Protein AF-A0A916RB06-F1 (afdb_monomer)

Foldseek 3Di:
DDDDPDPQFPDKFFDDPVVVVVVPPDDDDDDDDDPDDDDPVVVVVVVVVVCVVVVLVVWDFDDDVPDGIMTTGHPPDPDPDDD

pLDDT: mean 75.93, std 18.17, range [34.19, 96.75]

Mean predicted aligned error: 9.27 Å

Secondary structure (DSSP, 8-state):
------S--SEEEEPPHHHHHHTTSPPP------SS---HHHHHHHHHHHHHHSGGGG-EEE--TTS--EEEE-GGG-SS---

Radius of gyration: 15.43 Å; Cα contacts (8 Å, |Δi|>4): 73; chains: 1; bounding box: 43×20×37 Å

Solvent-accessible surface area (backbone atoms only — not comparable to full-atom values): 5590 Å² total; per-residue (Å²): 130,58,84,81,87,71,90,68,63,73,44,76,46,77,58,48,81,67,52,60,73,52,70,82,60,76,88,86,82,85,90,84,86,68,98,61,90,78,59,65,68,63,50,53,52,52,52,48,55,48,29,73,76,42,48,74,79,69,32,42,74,33,57,53,92,99,50,76,56,28,36,42,23,63,68,88,63,88,57,100,78,86,125

Sequence (83 aa):
MELITNNNVHCEYQLSKFDSKMGVWPYYGLINWYQHPVDSQRLKIAIQQIVDSVPILGGRLVKQLFSPLKVVCNPQKSGMGFI

Structure (mmCIF, N/CA/C/O backbone):
data_AF-A0A916RB06-F1
#
_entry.id   AF-A0A916RB06-F1
#
loop_
_atom_site.group_PDB
_atom_site.id
_atom_site.type_symbol
_atom_site.label_atom_id
_atom_site.label_alt_id
_atom_site.label_comp_id
_atom_site.label_asym_id
_atom_site.label_entity_id
_atom_site.label_seq_id
_atom_site.pdbx_PDB_ins_code
_atom_site.Cartn_x
_atom_site.Cartn_y
_atom_site.Cartn_z
_atom_site.occupancy
_atom_site.B_iso_or_equiv
_atom_site.auth_seq_id
_atom_site.auth_comp_id
_atom_site.auth_asym_id
_atom_site.auth_atom_id
_atom_site.pdbx_PDB_model_num
ATOM 1 N N . MET A 1 1 ? 6.942 11.979 -8.192 1.00 42.09 1 MET A N 1
ATOM 2 C CA . MET A 1 1 ? 7.604 10.727 -8.616 1.00 42.09 1 MET A CA 1
ATOM 3 C C . MET A 1 1 ? 8.951 10.706 -7.910 1.00 42.09 1 MET A C 1
ATOM 5 O O . MET A 1 1 ? 9.761 11.579 -8.185 1.00 42.09 1 MET A O 1
ATOM 9 N N . GLU A 1 2 ? 9.133 9.850 -6.904 1.00 41.34 2 GLU A N 1
ATOM 10 C CA . GLU A 1 2 ? 10.359 9.836 -6.088 1.00 41.34 2 GLU A CA 1
ATOM 11 C C . GLU A 1 2 ? 11.407 8.898 -6.702 1.00 41.34 2 GLU A C 1
ATOM 13 O O . GLU A 1 2 ? 11.109 7.752 -7.037 1.00 41.34 2 GLU A O 1
ATOM 18 N N . LEU A 1 3 ? 12.640 9.388 -6.845 1.00 43.38 3 LEU A N 1
ATOM 19 C CA . LEU A 1 3 ? 13.813 8.599 -7.219 1.00 43.38 3 LEU A CA 1
ATOM 20 C C . LEU A 1 3 ? 14.356 7.919 -5.957 1.00 43.38 3 LEU A C 1
ATOM 22 O O . LEU A 1 3 ? 15.080 8.534 -5.179 1.00 43.38 3 LEU A O 1
ATOM 26 N N . ILE A 1 4 ? 13.973 6.663 -5.726 1.00 50.00 4 ILE A N 1
ATOM 27 C CA . ILE A 1 4 ? 14.468 5.878 -4.589 1.00 50.00 4 ILE A CA 1
ATOM 28 C C . ILE A 1 4 ? 15.663 5.034 -5.059 1.00 50.00 4 ILE A C 1
ATOM 30 O O . ILE A 1 4 ? 15.514 4.157 -5.911 1.00 50.00 4 ILE A O 1
ATOM 34 N N . THR A 1 5 ? 16.842 5.310 -4.497 1.00 46.34 5 THR A N 1
ATOM 35 C CA . THR A 1 5 ? 18.117 4.584 -4.695 1.00 46.34 5 THR A CA 1
ATOM 36 C C . THR A 1 5 ? 18.448 3.625 -3.541 1.00 46.34 5 THR A C 1
ATOM 38 O O . THR A 1 5 ? 19.566 3.133 -3.441 1.00 46.34 5 THR A O 1
ATOM 41 N N . ASN A 1 6 ? 17.498 3.372 -2.636 1.00 46.69 6 ASN A N 1
ATOM 42 C CA . ASN A 1 6 ? 17.754 2.641 -1.395 1.00 46.69 6 ASN A CA 1
ATOM 43 C C . ASN A 1 6 ? 17.668 1.115 -1.579 1.00 46.69 6 ASN A C 1
ATOM 45 O O . ASN A 1 6 ? 16.650 0.609 -2.039 1.00 46.69 6 ASN A O 1
ATOM 49 N N . ASN A 1 7 ? 18.709 0.395 -1.149 1.00 49.31 7 ASN A N 1
ATOM 50 C CA . ASN A 1 7 ? 18.876 -1.063 -1.288 1.00 49.31 7 ASN A CA 1
ATOM 51 C C . ASN A 1 7 ? 18.078 -1.914 -0.275 1.00 49.31 7 ASN A C 1
ATOM 53 O O . ASN A 1 7 ? 18.196 -3.134 -0.281 1.00 49.31 7 ASN A O 1
ATOM 57 N N . ASN A 1 8 ? 17.257 -1.307 0.587 1.00 53.78 8 ASN A N 1
ATOM 58 C CA . ASN A 1 8 ? 16.500 -2.024 1.624 1.00 53.78 8 ASN A CA 1
ATOM 59 C C . ASN A 1 8 ? 15.054 -2.301 1.192 1.00 53.78 8 ASN A C 1
ATOM 61 O O . ASN A 1 8 ? 14.119 -2.028 1.937 1.00 53.78 8 ASN A O 1
ATOM 65 N N . VAL A 1 9 ? 14.855 -2.813 -0.021 1.00 55.03 9 VAL A N 1
ATOM 66 C CA . VAL A 1 9 ? 13.521 -3.098 -0.560 1.00 55.03 9 VAL A CA 1
ATOM 67 C C . VAL A 1 9 ? 13.048 -4.481 -0.107 1.00 55.03 9 VAL A C 1
ATOM 69 O O . VAL A 1 9 ? 13.711 -5.478 -0.368 1.00 55.03 9 VAL A O 1
ATOM 72 N N . HIS A 1 10 ? 11.894 -4.552 0.564 1.00 65.62 10 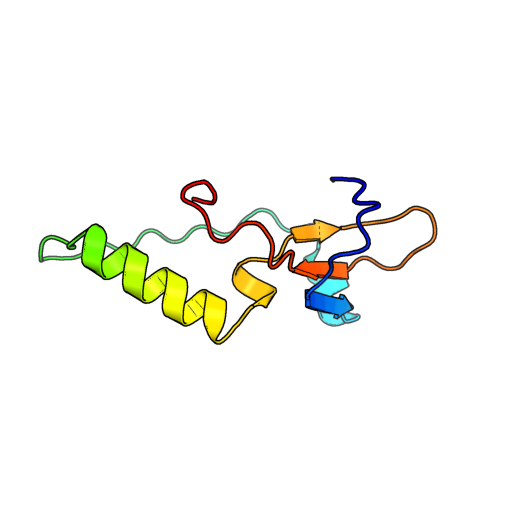HIS A N 1
ATOM 73 C CA . HIS A 1 10 ? 11.313 -5.824 1.031 1.00 65.62 10 HIS A CA 1
ATOM 74 C C . HIS A 1 10 ? 10.494 -6.525 -0.045 1.00 65.62 10 HIS A C 1
ATOM 76 O O . HIS A 1 10 ? 10.447 -7.749 -0.095 1.00 65.62 10 HIS A O 1
ATOM 82 N N . CYS A 1 11 ? 9.853 -5.740 -0.910 1.00 74.12 11 CYS A N 1
ATOM 83 C CA . CYS A 1 11 ? 9.175 -6.251 -2.086 1.00 74.12 11 CYS A CA 1
ATOM 84 C C . CYS A 1 11 ? 9.205 -5.259 -3.242 1.00 74.12 11 CYS A C 1
ATOM 86 O O . CYS A 1 11 ? 9.128 -4.042 -3.055 1.00 74.12 11 CYS A O 1
ATOM 88 N N . GLU A 1 12 ? 9.277 -5.818 -4.448 1.00 84.69 12 GLU A N 1
ATOM 89 C CA . GLU A 1 12 ? 9.096 -5.106 -5.705 1.00 84.69 12 GLU A CA 1
ATOM 90 C C . GLU A 1 12 ? 7.978 -5.769 -6.501 1.00 84.69 12 GLU A C 1
ATOM 92 O O . GLU A 1 12 ? 8.028 -6.967 -6.775 1.00 84.69 12 GLU A O 1
ATOM 97 N N . TYR A 1 13 ? 6.992 -4.975 -6.910 1.00 87.06 13 TYR A N 1
ATOM 98 C CA . TYR A 1 13 ? 5.926 -5.412 -7.801 1.00 87.06 13 TYR A CA 1
ATOM 99 C C . TYR A 1 13 ? 6.066 -4.685 -9.133 1.00 87.06 13 TYR A C 1
ATOM 101 O O . TYR A 1 13 ? 5.923 -3.463 -9.218 1.00 87.06 13 TYR A O 1
ATOM 109 N N . GLN A 1 14 ? 6.366 -5.443 -10.183 1.00 87.44 14 GLN A N 1
ATOM 110 C CA . GLN A 1 14 ? 6.352 -4.926 -11.547 1.00 87.44 14 GLN A CA 1
ATOM 111 C C . GLN A 1 14 ? 4.907 -4.697 -11.981 1.00 87.44 14 GLN A C 1
ATOM 113 O O . GLN A 1 14 ? 4.052 -5.557 -11.770 1.00 87.44 14 GLN A O 1
ATOM 118 N N . LEU A 1 15 ? 4.639 -3.554 -12.607 1.00 86.81 15 LEU A N 1
ATOM 119 C CA . LEU A 1 15 ? 3.321 -3.307 -13.171 1.00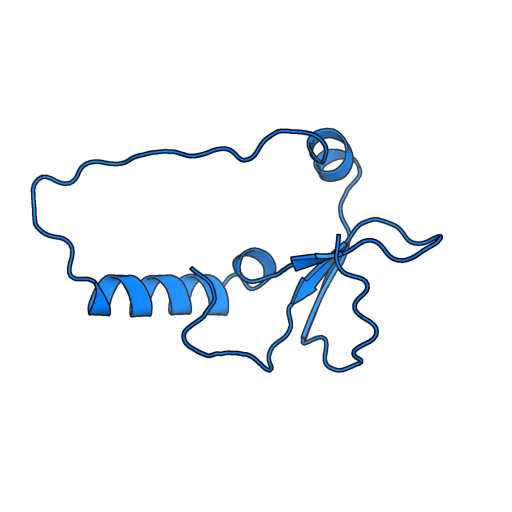 86.81 15 LEU A CA 1
ATOM 120 C C . LEU A 1 15 ? 3.114 -4.136 -14.434 1.00 86.81 15 LEU A C 1
ATOM 122 O O . LEU A 1 15 ? 3.966 -4.184 -15.325 1.00 86.81 15 LEU A O 1
ATOM 126 N N . SER A 1 16 ? 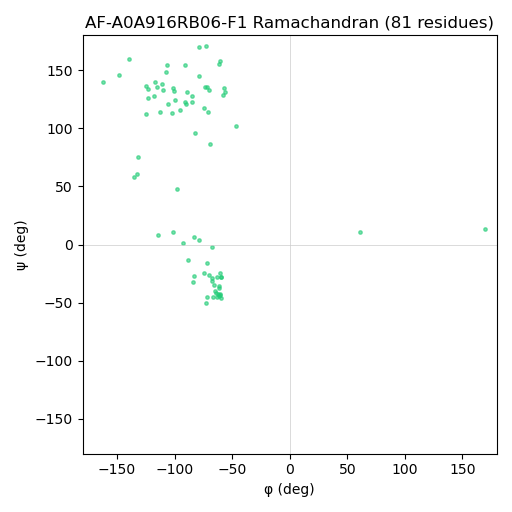1.942 -4.751 -14.543 1.00 87.88 16 SER A N 1
ATOM 127 C CA . SER A 1 16 ? 1.539 -5.426 -15.765 1.00 87.88 16 SER A CA 1
ATOM 128 C C . SER A 1 16 ? 1.189 -4.414 -16.864 1.00 87.88 16 SER A C 1
ATOM 130 O O . SER A 1 16 ? 1.038 -3.202 -16.651 1.00 87.88 16 SER A O 1
ATOM 132 N N . LYS A 1 17 ? 0.991 -4.930 -18.083 1.00 85.00 17 LYS A N 1
ATOM 133 C CA . LYS A 1 17 ? 0.442 -4.139 -19.196 1.00 85.00 17 LYS A CA 1
ATOM 134 C C . LYS A 1 17 ? -0.952 -3.586 -18.884 1.00 85.00 17 LYS A C 1
ATOM 136 O O . LYS A 1 17 ? -1.318 -2.567 -19.459 1.00 85.00 17 LYS A O 1
ATOM 141 N N . PHE A 1 18 ? -1.726 -4.253 -18.027 1.00 86.19 18 PHE A N 1
ATOM 142 C CA . PHE A 1 18 ? -3.043 -3.779 -17.612 1.00 86.19 18 PHE A CA 1
ATOM 143 C C . PHE A 1 18 ? -2.914 -2.581 -16.665 1.00 86.19 18 PHE A C 1
ATOM 145 O O . PHE A 1 18 ? -3.465 -1.522 -16.950 1.00 86.19 18 PHE A O 1
ATOM 152 N N . ASP A 1 19 ? -2.086 -2.697 -15.626 1.00 85.56 19 ASP A N 1
ATOM 153 C CA . ASP A 1 19 ? -1.872 -1.625 -14.642 1.00 85.56 19 ASP A CA 1
ATOM 154 C C . ASP A 1 19 ? -1.292 -0.367 -15.296 1.00 85.56 19 ASP A C 1
ATOM 156 O O . ASP A 1 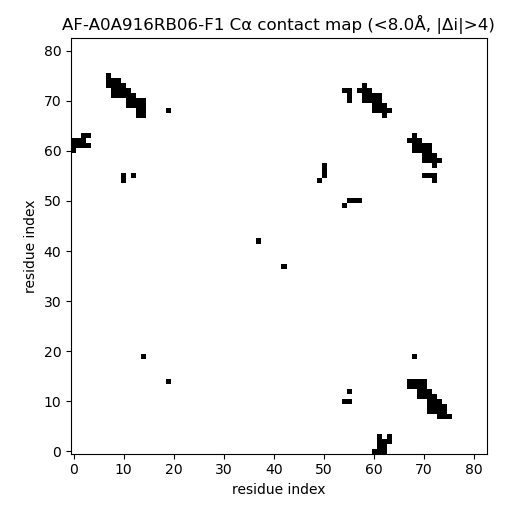19 ? -1.693 0.757 -15.004 1.00 85.56 19 ASP A O 1
ATOM 160 N N . SER A 1 20 ? -0.396 -0.553 -16.268 1.00 77.31 20 SER A N 1
ATOM 161 C CA . SER A 1 20 ? 0.212 0.550 -17.018 1.00 77.31 20 SER A CA 1
ATOM 162 C C . SER A 1 20 ? -0.806 1.353 -17.838 1.00 77.31 20 SER A C 1
ATOM 164 O O . SER A 1 20 ? -0.601 2.544 -18.059 1.00 77.31 20 SER A O 1
ATOM 166 N N . LYS A 1 21 ? -1.917 0.736 -18.269 1.00 80.62 21 LYS A N 1
ATOM 167 C CA . LYS A 1 21 ? -3.023 1.446 -18.939 1.00 80.62 21 LYS A CA 1
ATOM 168 C C . LYS A 1 21 ? -3.863 2.269 -17.959 1.00 80.62 21 LYS A C 1
ATOM 170 O O . LYS A 1 21 ? -4.480 3.248 -18.368 1.00 80.62 21 LYS A O 1
ATOM 175 N N . MET A 1 22 ? -3.858 1.892 -16.681 1.00 73.94 22 MET A N 1
ATOM 176 C CA . MET A 1 22 ? -4.526 2.618 -15.599 1.00 73.94 22 MET A CA 1
ATOM 177 C C . MET A 1 22 ? -3.633 3.703 -14.966 1.00 73.94 22 MET A C 1
ATOM 179 O O . MET A 1 22 ? -4.126 4.572 -14.257 1.00 73.94 22 MET A O 1
ATOM 183 N N . GLY A 1 23 ? -2.323 3.707 -15.239 1.00 62.03 23 GLY A N 1
ATOM 184 C CA . GLY A 1 23 ? -1.323 4.519 -14.527 1.00 62.03 23 GLY A CA 1
ATOM 185 C C . GLY A 1 23 ? -1.387 6.047 -14.692 1.00 62.03 23 GLY A C 1
ATOM 186 O O . GLY A 1 23 ? -0.576 6.736 -14.080 1.00 62.03 23 GLY A O 1
ATOM 187 N N . VAL A 1 24 ? -2.313 6.587 -15.495 1.00 63.66 24 VAL A N 1
ATOM 188 C CA . VAL A 1 24 ? -2.535 8.046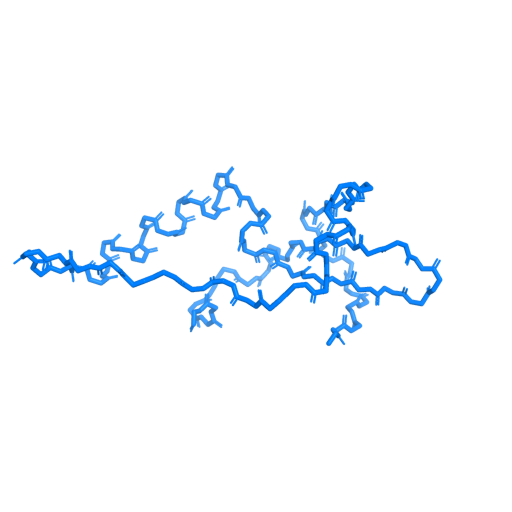 -15.662 1.00 63.66 24 VAL A CA 1
ATOM 189 C C . VAL A 1 24 ? -3.908 8.481 -15.127 1.00 63.66 24 VAL A C 1
ATOM 191 O O . VAL A 1 24 ? -4.331 9.619 -15.311 1.00 63.66 24 VAL A O 1
ATOM 194 N N . TRP A 1 25 ? -4.631 7.586 -14.459 1.00 68.44 25 TRP A N 1
ATOM 195 C CA . TRP A 1 25 ? -5.937 7.920 -13.911 1.00 68.44 25 TRP A CA 1
ATOM 196 C C . TRP A 1 25 ? -5.799 8.702 -12.595 1.00 68.44 25 TRP A C 1
ATOM 198 O O . TRP A 1 25 ? -4.859 8.465 -11.831 1.00 68.44 25 TRP A O 1
ATOM 208 N N . PRO A 1 26 ? -6.706 9.658 -12.325 1.00 78.00 26 PRO A N 1
ATOM 209 C CA . PRO A 1 26 ? -6.716 10.387 -11.062 1.00 78.00 26 PRO A CA 1
ATOM 210 C C . PRO A 1 26 ? -6.927 9.430 -9.882 1.00 78.00 26 PRO A C 1
ATOM 212 O O . PRO A 1 26 ? -7.483 8.342 -10.036 1.00 78.00 26 PRO A O 1
ATOM 215 N N . TYR A 1 27 ? -6.511 9.851 -8.686 1.00 80.06 27 TYR A N 1
ATOM 216 C CA . TYR A 1 27 ? -6.806 9.100 -7.468 1.00 80.06 27 TYR A CA 1
ATOM 217 C C . TYR A 1 27 ? -8.319 8.936 -7.299 1.00 80.06 27 TYR A C 1
ATOM 219 O O . TYR A 1 27 ? -9.069 9.912 -7.331 1.00 80.06 27 TYR A O 1
ATOM 227 N N . TYR A 1 28 ? -8.752 7.697 -7.084 1.00 82.75 28 TYR A N 1
ATOM 228 C CA . TYR A 1 28 ? -10.138 7.376 -6.773 1.00 82.75 28 TYR A CA 1
ATOM 229 C C . TYR A 1 28 ? -10.351 7.409 -5.263 1.00 82.75 28 TYR A C 1
ATOM 231 O O . TYR A 1 28 ? -9.705 6.667 -4.525 1.00 82.75 28 TYR A O 1
ATOM 239 N N . GLY A 1 29 ? -11.268 8.263 -4.813 1.00 84.12 29 GLY A N 1
ATOM 240 C CA . GLY A 1 29 ? -11.704 8.337 -3.422 1.00 84.12 29 GLY A CA 1
ATOM 241 C C . GLY A 1 29 ? -13.144 7.860 -3.269 1.00 84.12 29 GLY A C 1
ATOM 242 O O . GLY A 1 29 ? -14.003 8.204 -4.078 1.00 84.12 29 GLY A O 1
ATOM 243 N N . LEU A 1 30 ? -13.411 7.092 -2.213 1.00 91.81 30 LEU A N 1
ATOM 244 C CA . LEU A 1 30 ? -14.757 6.718 -1.778 1.00 91.81 30 LEU A CA 1
ATOM 245 C C . LEU A 1 30 ? -14.943 7.167 -0.329 1.00 91.81 30 LEU A C 1
ATOM 247 O O . LEU A 1 30 ? -14.070 6.941 0.508 1.00 91.81 30 LEU A O 1
ATOM 251 N N . ILE A 1 31 ? -16.084 7.789 -0.035 1.00 91.88 31 ILE A N 1
ATOM 252 C CA . ILE A 1 31 ? -16.463 8.188 1.323 1.00 91.88 31 ILE A CA 1
ATOM 253 C C . ILE A 1 31 ? -17.548 7.231 1.801 1.00 91.88 31 ILE A C 1
ATOM 255 O O . ILE A 1 31 ? -18.611 7.145 1.191 1.00 91.88 31 ILE A O 1
ATOM 259 N N . ASN A 1 32 ? -17.277 6.537 2.905 1.00 92.62 32 ASN A N 1
ATOM 260 C CA . ASN A 1 32 ? -18.234 5.653 3.558 1.00 92.62 32 ASN A CA 1
ATOM 261 C C . ASN A 1 32 ? -18.672 6.258 4.890 1.00 92.62 32 ASN A C 1
ATOM 263 O O . ASN A 1 32 ? -17.840 6.678 5.694 1.00 92.62 32 ASN A O 1
ATOM 267 N N . TRP A 1 33 ? -19.982 6.266 5.119 1.00 94.56 33 TRP A N 1
ATOM 268 C CA . TRP A 1 33 ? -20.592 6.757 6.349 1.00 94.56 33 TRP A CA 1
ATOM 269 C C . TRP A 1 33 ? -20.972 5.579 7.240 1.00 94.56 33 TRP A C 1
ATOM 271 O O . TRP A 1 33 ? -21.558 4.605 6.770 1.00 94.56 33 TRP A O 1
ATOM 281 N N . TYR A 1 34 ? -20.660 5.682 8.529 1.00 94.44 34 TYR A N 1
ATOM 282 C CA . TYR A 1 34 ? -20.979 4.661 9.520 1.00 94.44 34 TYR A CA 1
ATOM 283 C C . TYR A 1 34 ? -21.969 5.223 10.533 1.00 94.44 34 TYR A C 1
ATOM 285 O O . TYR A 1 34 ? -21.805 6.340 11.018 1.00 94.44 34 TYR A O 1
ATOM 293 N N . GLN A 1 35 ? -22.986 4.430 10.869 1.00 96.75 35 GLN A N 1
ATOM 294 C CA . GLN A 1 35 ? -23.969 4.798 11.889 1.00 96.75 35 GLN A CA 1
ATOM 295 C C . GLN A 1 35 ? -23.354 4.843 13.297 1.00 96.75 35 GLN A C 1
ATOM 297 O O . GLN A 1 35 ? -23.814 5.595 14.153 1.00 96.75 35 GLN A O 1
ATOM 302 N N . HIS A 1 36 ? -22.316 4.040 13.540 1.00 95.44 36 HIS A N 1
ATOM 303 C CA . HIS A 1 36 ? -21.639 3.948 14.829 1.00 95.44 36 HIS A CA 1
ATOM 304 C C . HIS A 1 36 ? -20.256 4.608 14.783 1.00 95.44 36 HIS A C 1
ATOM 306 O O . HIS A 1 36 ? -19.600 4.559 13.738 1.00 95.44 36 HIS A O 1
ATOM 312 N N . PRO A 1 37 ? -19.783 5.186 15.905 1.00 94.00 37 PRO A N 1
ATOM 313 C CA . PRO A 1 37 ? -18.438 5.737 15.992 1.00 94.00 37 PRO A CA 1
ATOM 314 C C . PRO A 1 37 ? -17.378 4.686 15.661 1.00 94.00 37 PRO A C 1
ATOM 316 O O . PRO A 1 37 ? -17.422 3.560 16.162 1.00 94.00 37 PRO A O 1
ATOM 319 N N . VAL A 1 38 ? -16.406 5.075 14.842 1.00 93.25 38 VAL A N 1
ATOM 320 C CA . VAL A 1 38 ? -15.258 4.230 14.513 1.00 93.25 38 VAL A CA 1
ATOM 321 C C . VAL A 1 38 ? -14.137 4.509 15.508 1.00 93.25 38 VAL A C 1
ATOM 323 O O . VAL A 1 38 ? -13.676 5.642 15.640 1.00 93.25 38 VAL A O 1
ATOM 326 N N . ASP A 1 39 ? -13.683 3.465 16.196 1.00 95.88 39 ASP A N 1
ATOM 327 C CA . ASP A 1 39 ? -12.506 3.521 17.062 1.00 95.88 39 ASP A CA 1
ATOM 328 C C . ASP A 1 39 ? -11.239 3.651 16.202 1.00 95.88 39 ASP A C 1
ATOM 330 O O . ASP A 1 39 ? -10.875 2.742 15.449 1.00 95.88 39 ASP A O 1
ATOM 334 N N . SER A 1 40 ? -10.566 4.797 16.311 1.00 93.62 40 SER A N 1
ATOM 335 C CA . SER A 1 40 ? -9.393 5.124 15.500 1.00 93.62 40 SER A CA 1
ATOM 336 C C . SER A 1 40 ? -8.180 4.242 15.809 1.00 93.62 40 SER A C 1
ATOM 338 O O . SER A 1 40 ? -7.403 3.931 14.903 1.00 93.62 40 SER A O 1
ATOM 340 N N . GLN A 1 41 ? -8.019 3.787 17.055 1.00 94.06 41 GLN A N 1
ATOM 341 C CA . GLN A 1 41 ? -6.917 2.914 17.451 1.00 94.06 41 GLN A CA 1
ATOM 342 C C . GLN A 1 41 ? -7.114 1.514 16.872 1.00 94.06 41 GLN A C 1
ATOM 344 O O . GLN A 1 41 ? -6.187 0.952 16.283 1.00 94.06 41 GLN A O 1
ATOM 349 N N . ARG A 1 42 ? -8.332 0.973 16.974 1.00 94.00 42 ARG A N 1
ATOM 350 C CA . ARG A 1 42 ? -8.680 -0.319 16.367 1.00 94.00 42 ARG A CA 1
ATOM 351 C C . ARG A 1 42 ? -8.583 -0.269 14.847 1.00 94.00 42 ARG A C 1
ATOM 353 O O . ARG A 1 42 ? -8.039 -1.197 14.253 1.00 94.00 42 ARG A O 1
ATOM 360 N N . LEU A 1 43 ? -9.046 0.819 14.227 1.00 94.12 43 LEU A N 1
ATOM 361 C CA . LEU A 1 43 ? -8.941 1.016 12.781 1.00 94.12 43 LEU A CA 1
ATOM 362 C C . LEU A 1 43 ? -7.480 1.008 12.320 1.00 94.12 43 LEU A C 1
ATOM 364 O O . LEU A 1 43 ? -7.138 0.321 11.364 1.00 94.12 43 LEU A O 1
ATOM 368 N N . LYS A 1 44 ? -6.602 1.721 13.028 1.00 91.94 44 LYS A N 1
ATOM 369 C CA . LYS A 1 44 ? -5.173 1.764 12.710 1.00 91.94 44 LYS A CA 1
ATOM 370 C C . LYS A 1 44 ? -4.510 0.386 12.787 1.00 91.94 44 LYS A C 1
ATOM 372 O O . LYS A 1 44 ? -3.725 0.048 11.907 1.00 91.94 44 LYS A O 1
ATOM 377 N N . ILE A 1 45 ? -4.835 -0.409 13.809 1.00 91.19 45 ILE A N 1
ATOM 378 C CA . ILE A 1 45 ? -4.320 -1.782 13.946 1.00 91.19 45 ILE A CA 1
ATOM 379 C C . ILE A 1 45 ? -4.804 -2.651 12.780 1.00 91.19 45 ILE A C 1
ATOM 381 O O . ILE A 1 45 ? -4.001 -3.353 12.172 1.00 91.19 45 ILE A O 1
ATOM 385 N N . ALA A 1 46 ? -6.090 -2.566 12.431 1.00 92.81 46 ALA A N 1
ATOM 386 C CA . ALA A 1 46 ? -6.652 -3.324 11.316 1.00 92.81 46 ALA A CA 1
ATOM 387 C C . ALA A 1 46 ? -6.010 -2.941 9.970 1.00 92.81 46 ALA A C 1
ATOM 389 O O . ALA A 1 46 ? -5.662 -3.820 9.186 1.00 92.81 46 ALA A O 1
ATOM 390 N N . ILE A 1 47 ? -5.788 -1.646 9.717 1.00 91.00 47 ILE A N 1
ATOM 391 C CA . ILE A 1 47 ? -5.080 -1.174 8.515 1.00 91.00 47 ILE A CA 1
ATOM 392 C C . ILE A 1 47 ? -3.659 -1.741 8.469 1.00 91.00 47 ILE A C 1
ATOM 394 O O . ILE A 1 47 ? -3.238 -2.219 7.419 1.00 91.00 47 ILE A O 1
ATOM 398 N N . GLN A 1 48 ? -2.935 -1.748 9.594 1.00 86.88 48 GLN A N 1
ATOM 399 C CA . GLN A 1 48 ? -1.590 -2.322 9.642 1.00 86.88 48 GLN A CA 1
ATOM 400 C C . GLN A 1 48 ? -1.604 -3.819 9.306 1.00 86.88 48 GLN A C 1
ATOM 402 O O . GLN A 1 48 ? -0.816 -4.248 8.476 1.00 86.88 48 GLN A O 1
ATOM 407 N N . GLN A 1 49 ? -2.549 -4.594 9.847 1.00 87.56 49 GLN A N 1
ATOM 408 C CA . GLN A 1 49 ? -2.692 -6.021 9.520 1.00 87.56 49 GLN A CA 1
ATOM 409 C C . GLN A 1 49 ? -2.994 -6.261 8.029 1.00 87.56 49 GLN A C 1
ATOM 411 O O . GLN A 1 49 ? -2.511 -7.229 7.435 1.00 87.56 49 GLN A O 1
ATOM 416 N N . ILE A 1 50 ? -3.775 -5.375 7.399 1.00 89.00 50 ILE A N 1
ATOM 417 C CA . ILE A 1 50 ? -4.029 -5.420 5.951 1.00 89.00 50 ILE A CA 1
ATOM 418 C C . ILE A 1 50 ? -2.741 -5.128 5.175 1.00 89.00 50 ILE A C 1
ATOM 420 O O . ILE A 1 50 ? -2.431 -5.845 4.231 1.00 89.00 50 ILE A O 1
ATOM 424 N N . VAL A 1 51 ? -1.970 -4.114 5.570 1.00 86.69 51 VAL A N 1
ATOM 425 C CA . VAL A 1 51 ? -0.690 -3.793 4.918 1.00 86.69 51 VAL A CA 1
ATOM 426 C C . VAL A 1 51 ? 0.326 -4.921 5.107 1.00 86.69 51 VAL A C 1
ATOM 428 O O . VAL A 1 51 ? 1.013 -5.277 4.156 1.00 86.69 51 VAL A O 1
ATOM 431 N N . ASP A 1 52 ? 0.386 -5.538 6.286 1.00 82.81 52 ASP A N 1
ATOM 432 C CA . ASP A 1 52 ? 1.302 -6.646 6.571 1.00 82.81 52 ASP A CA 1
ATOM 433 C C . ASP A 1 52 ? 0.961 -7.900 5.742 1.00 82.81 52 ASP A C 1
ATOM 435 O O . ASP A 1 52 ? 1.858 -8.620 5.305 1.00 82.81 52 ASP A O 1
ATOM 439 N N . SER A 1 53 ? -0.329 -8.151 5.482 1.00 85.69 53 SER A N 1
ATOM 440 C CA . SER A 1 53 ? -0.788 -9.261 4.628 1.00 85.69 53 SER A CA 1
ATOM 441 C C . SER A 1 53 ? -0.765 -8.941 3.130 1.00 85.69 53 SER A C 1
ATOM 443 O O . SER A 1 53 ? -0.603 -9.847 2.311 1.00 85.69 53 SER A O 1
ATOM 445 N N . VAL A 1 54 ? -0.891 -7.664 2.757 1.00 87.94 54 VAL A N 1
ATOM 446 C CA . VAL A 1 54 ? -0.906 -7.177 1.370 1.00 87.94 54 VAL A CA 1
ATOM 447 C C . VAL A 1 54 ? 0.061 -5.985 1.225 1.00 87.94 54 VAL A C 1
ATOM 449 O O . VAL A 1 54 ? -0.366 -4.832 1.091 1.00 87.94 54 VAL A O 1
ATOM 452 N N . PRO A 1 55 ? 1.387 -6.235 1.194 1.00 82.44 55 PRO A N 1
ATOM 453 C CA . PRO A 1 55 ? 2.409 -5.184 1.298 1.00 82.44 55 PRO A CA 1
ATOM 454 C C . PRO A 1 55 ? 2.381 -4.125 0.194 1.00 82.44 55 PRO A C 1
ATOM 456 O O . PRO A 1 55 ? 2.830 -2.998 0.403 1.00 82.44 55 PRO A O 1
ATOM 459 N N . ILE A 1 56 ? 1.840 -4.460 -0.983 1.00 86.44 56 ILE A N 1
ATOM 460 C CA . ILE A 1 56 ? 1.721 -3.521 -2.105 1.00 86.44 56 ILE A CA 1
ATOM 461 C C . ILE A 1 56 ? 0.868 -2.289 -1.747 1.00 86.44 56 ILE A C 1
ATOM 463 O O . ILE A 1 56 ? 1.133 -1.210 -2.271 1.00 86.44 56 ILE A O 1
ATOM 467 N N . LEU A 1 57 ? -0.091 -2.414 -0.815 1.00 86.19 57 LEU A N 1
ATOM 468 C CA . LEU A 1 57 ? -0.949 -1.307 -0.366 1.00 86.19 57 LEU A CA 1
ATOM 469 C C . LEU A 1 57 ? -0.196 -0.257 0.464 1.00 86.19 57 LEU A C 1
ATOM 471 O O . LEU A 1 57 ? -0.592 0.904 0.477 1.00 86.19 57 LEU A O 1
ATOM 475 N N . GLY A 1 58 ? 0.896 -0.646 1.128 1.00 83.88 58 GLY A N 1
ATOM 476 C CA . GLY A 1 58 ? 1.816 0.277 1.803 1.00 83.88 58 GLY A CA 1
ATOM 477 C C . GLY A 1 58 ? 2.999 0.713 0.927 1.00 83.88 58 GLY A C 1
ATOM 478 O O . GLY A 1 58 ? 3.893 1.420 1.394 1.00 83.88 58 GLY A O 1
ATOM 479 N N . GLY A 1 59 ? 3.051 0.253 -0.326 1.00 84.38 59 GLY A N 1
ATOM 480 C CA . GLY A 1 59 ? 4.139 0.524 -1.256 1.00 84.38 59 GLY A CA 1
ATOM 481 C C . GLY A 1 59 ? 4.060 1.907 -1.903 1.00 84.38 59 GLY A C 1
ATOM 482 O O . GLY A 1 59 ? 3.065 2.624 -1.816 1.00 84.38 59 GLY A O 1
ATOM 483 N N . ARG A 1 60 ? 5.132 2.287 -2.601 1.00 83.25 60 ARG A N 1
ATOM 484 C CA . ARG A 1 60 ? 5.191 3.516 -3.403 1.00 83.25 60 ARG A CA 1
ATOM 485 C C . ARG A 1 60 ? 5.394 3.201 -4.869 1.00 83.25 60 ARG A C 1
ATOM 487 O O . ARG A 1 60 ? 6.207 2.350 -5.220 1.00 83.25 60 ARG A O 1
ATOM 494 N N . LEU A 1 61 ? 4.698 3.942 -5.722 1.00 83.62 61 LEU A N 1
ATOM 495 C CA . LEU A 1 61 ? 4.894 3.902 -7.162 1.00 83.62 61 LEU A CA 1
ATOM 496 C C . LEU A 1 61 ? 6.194 4.638 -7.535 1.00 83.62 61 LEU A C 1
ATOM 498 O O . LEU A 1 61 ? 6.330 5.841 -7.300 1.00 83.62 61 LEU A O 1
ATOM 502 N N . VAL A 1 62 ? 7.150 3.918 -8.118 1.00 82.50 62 VAL A N 1
ATOM 503 C CA . VAL A 1 62 ? 8.500 4.394 -8.440 1.00 82.50 62 VAL A CA 1
ATOM 504 C C . VAL A 1 62 ? 8.792 4.184 -9.924 1.00 82.50 62 VAL A C 1
ATOM 506 O O . VAL A 1 62 ? 8.543 3.118 -10.488 1.00 82.50 62 VAL A O 1
ATOM 509 N N . LYS A 1 63 ? 9.387 5.201 -10.553 1.00 78.50 63 LYS A N 1
ATOM 510 C CA . LYS A 1 63 ? 9.899 5.153 -11.926 1.00 78.50 63 LYS A CA 1
ATOM 511 C C . LYS A 1 63 ? 11.369 5.556 -11.910 1.00 78.50 63 LYS A C 1
ATOM 513 O O . LYS A 1 63 ? 11.678 6.711 -11.633 1.00 78.50 63 LYS A O 1
ATOM 518 N N . GLN A 1 64 ? 12.271 4.624 -12.206 1.00 76.50 64 GLN A N 1
ATOM 519 C CA . GLN A 1 64 ? 13.678 4.961 -12.447 1.00 76.50 64 GLN A CA 1
ATOM 520 C C . GLN A 1 64 ? 13.888 5.238 -13.941 1.00 76.50 64 GLN A C 1
ATOM 522 O O . GLN A 1 64 ? 13.139 4.736 -14.791 1.00 76.50 64 GLN A O 1
ATOM 527 N N . LEU A 1 65 ? 14.904 6.037 -14.263 1.00 75.00 65 LEU A N 1
ATOM 528 C CA . LEU A 1 65 ? 15.269 6.355 -15.642 1.00 75.00 65 LEU A CA 1
ATOM 529 C C . LEU A 1 65 ? 15.533 5.051 -16.421 1.00 75.00 65 LEU A C 1
ATOM 531 O O . LEU A 1 65 ? 16.215 4.165 -15.918 1.00 75.00 65 LEU A O 1
ATOM 535 N N . PHE A 1 66 ? 14.944 4.911 -17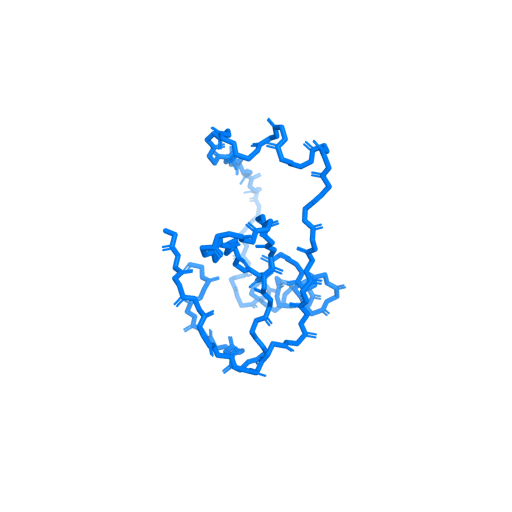.613 1.00 77.94 66 PHE A N 1
ATOM 536 C CA . PHE A 1 66 ? 15.032 3.709 -18.467 1.00 77.94 66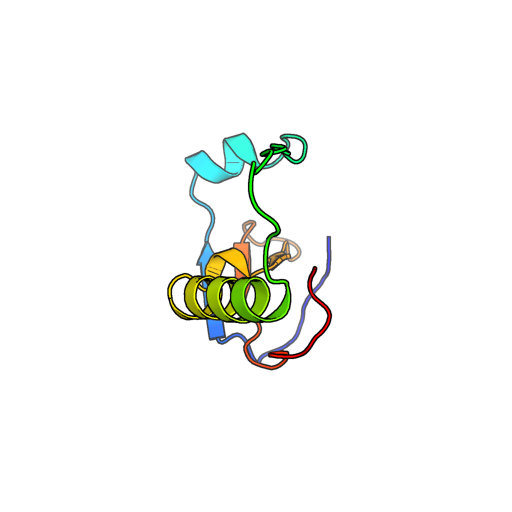 PHE A CA 1
ATOM 537 C C . PHE A 1 66 ? 14.478 2.392 -17.883 1.00 77.94 66 PHE A C 1
ATOM 539 O O . PHE A 1 66 ? 14.646 1.339 -18.490 1.00 77.94 66 PHE A O 1
ATOM 546 N N . SER A 1 67 ? 13.763 2.428 -16.755 1.00 77.56 67 SER A N 1
ATOM 547 C CA . SER A 1 67 ? 13.144 1.239 -16.145 1.00 77.56 67 SER A CA 1
ATOM 548 C C . SER A 1 67 ? 11.619 1.219 -16.323 1.00 77.56 67 SER A C 1
ATOM 550 O O . SER A 1 67 ? 11.003 2.285 -16.471 1.00 77.56 67 SER A O 1
ATOM 552 N N . PRO A 1 68 ? 10.960 0.046 -16.303 1.00 78.44 68 PRO A N 1
ATOM 553 C CA . PRO A 1 68 ? 9.506 -0.031 -16.177 1.00 78.44 68 PRO A CA 1
ATOM 554 C C . PRO A 1 68 ? 9.021 0.590 -14.856 1.00 78.44 68 PRO A C 1
ATOM 556 O O . PRO A 1 68 ? 9.762 0.711 -13.884 1.00 78.44 68 PRO A O 1
ATOM 559 N N . LEU A 1 69 ? 7.766 1.044 -14.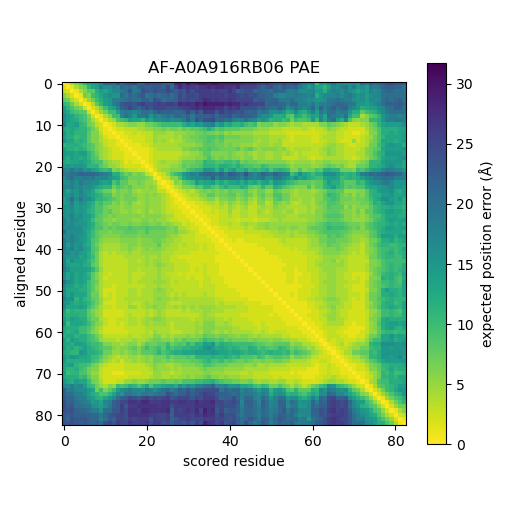850 1.00 82.19 69 LEU A N 1
ATOM 560 C CA . LEU A 1 69 ? 7.122 1.565 -13.644 1.00 82.19 69 LEU A CA 1
ATOM 561 C C . LEU A 1 69 ? 6.871 0.394 -12.679 1.00 82.19 69 LEU A C 1
ATOM 563 O O . LEU A 1 69 ? 6.380 -0.650 -13.109 1.00 82.19 69 LEU A O 1
ATOM 567 N N . LYS A 1 70 ? 7.209 0.558 -11.399 1.00 85.31 70 LYS A N 1
ATOM 568 C CA . LYS A 1 70 ? 7.078 -0.496 -10.383 1.00 85.31 70 LYS A CA 1
ATOM 569 C C . LYS A 1 70 ? 6.572 0.055 -9.056 1.00 85.31 70 LYS A C 1
ATOM 571 O O . LYS A 1 70 ? 6.696 1.249 -8.794 1.00 85.31 70 LYS A O 1
ATOM 576 N N . VAL A 1 71 ? 6.032 -0.813 -8.210 1.00 86.88 71 VAL A N 1
ATOM 577 C CA . VAL A 1 71 ? 5.736 -0.503 -6.807 1.00 86.88 71 VAL A CA 1
ATOM 578 C C . VAL A 1 71 ? 6.840 -1.078 -5.929 1.00 86.88 71 VAL A C 1
ATOM 580 O O . VAL A 1 71 ? 7.228 -2.234 -6.087 1.00 86.88 71 VAL A O 1
ATOM 583 N N . VAL A 1 72 ? 7.355 -0.263 -5.014 1.00 85.56 72 VAL A N 1
ATOM 584 C CA . VAL A 1 72 ? 8.434 -0.614 -4.086 1.00 85.56 72 VAL A CA 1
ATOM 585 C C . VAL A 1 72 ? 7.910 -0.529 -2.658 1.00 85.56 72 VAL A C 1
ATOM 587 O O . VAL A 1 72 ? 7.373 0.505 -2.255 1.00 85.56 72 VAL A O 1
ATOM 590 N N . CYS A 1 73 ? 8.093 -1.596 -1.885 1.00 81.56 73 CYS A N 1
ATOM 591 C CA . CYS A 1 73 ? 7.771 -1.633 -0.463 1.00 81.56 73 CYS A CA 1
ATOM 592 C C . CYS A 1 73 ? 9.046 -1.435 0.358 1.00 81.56 73 CYS A C 1
ATOM 594 O O . CYS A 1 73 ? 9.998 -2.211 0.229 1.00 81.56 73 CYS A O 1
ATOM 596 N N . ASN A 1 74 ? 9.060 -0.434 1.237 1.00 70.56 74 ASN A N 1
ATOM 597 C CA . ASN A 1 74 ? 10.169 -0.224 2.162 1.00 70.56 74 ASN A CA 1
ATOM 598 C C . ASN A 1 74 ? 9.767 -0.747 3.555 1.00 70.56 74 ASN A C 1
ATOM 600 O O . ASN A 1 74 ? 8.903 -0.139 4.186 1.00 70.56 74 ASN A O 1
ATOM 604 N N . PRO A 1 75 ? 10.389 -1.823 4.072 1.00 52.56 75 PRO A N 1
ATOM 605 C CA . PRO A 1 75 ? 10.062 -2.390 5.381 1.00 52.56 75 PRO A CA 1
ATOM 606 C C . PRO A 1 75 ? 10.537 -1.490 6.532 1.00 52.56 75 PRO A C 1
ATOM 608 O O . PRO A 1 75 ? 10.102 -1.647 7.664 1.00 52.56 75 PRO A O 1
ATOM 611 N N . GLN A 1 76 ? 11.434 -0.531 6.267 1.00 51.47 76 GLN A N 1
ATOM 612 C CA . GLN A 1 76 ? 12.124 0.234 7.313 1.00 51.47 76 GLN A CA 1
ATOM 613 C C . GLN A 1 76 ? 11.342 1.430 7.868 1.00 51.47 76 GLN A C 1
ATOM 615 O O . GLN A 1 76 ? 11.881 2.187 8.672 1.00 51.47 76 GLN A O 1
ATOM 620 N N . LYS A 1 77 ? 10.076 1.618 7.483 1.00 46.16 77 LYS A N 1
ATOM 621 C CA . LYS A 1 77 ? 9.205 2.611 8.126 1.00 46.16 77 LYS A CA 1
ATOM 622 C C . LYS A 1 77 ? 7.834 2.032 8.474 1.00 46.16 77 LYS A C 1
ATOM 624 O O . LYS A 1 77 ? 6.808 2.548 8.048 1.00 46.16 77 LYS A O 1
ATOM 629 N N . SER A 1 78 ? 7.819 1.006 9.321 1.00 39.81 78 SER A N 1
ATOM 630 C CA . SER A 1 78 ? 6.687 0.768 10.220 1.00 39.81 78 SER A CA 1
ATOM 631 C C . SER A 1 78 ? 6.674 1.885 11.274 1.00 39.81 78 SER A C 1
ATOM 633 O O . SER A 1 78 ? 7.306 1.789 12.325 1.00 39.81 78 SER A O 1
ATOM 635 N N . GLY A 1 79 ? 6.038 3.009 10.962 1.00 36.78 79 GLY A N 1
ATOM 636 C CA . GLY A 1 79 ? 5.988 4.163 11.853 1.00 36.78 79 GLY A CA 1
ATOM 637 C C . GLY A 1 79 ? 4.869 5.111 11.459 1.00 36.78 79 GLY A C 1
ATOM 638 O O . GLY A 1 79 ? 4.623 5.321 10.275 1.00 36.78 79 GLY A O 1
ATOM 639 N N . MET A 1 80 ? 4.184 5.655 12.467 1.00 39.38 80 MET A N 1
ATOM 640 C CA . MET A 1 80 ? 3.118 6.652 12.329 1.00 39.38 80 MET A CA 1
ATOM 641 C C . MET A 1 80 ? 3.538 7.779 11.376 1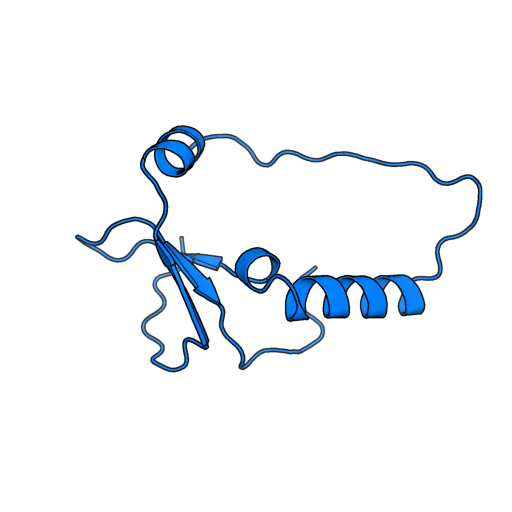.00 39.38 80 MET A C 1
ATOM 643 O O . MET A 1 80 ? 4.311 8.649 11.762 1.00 39.38 80 MET A O 1
ATOM 647 N N . GLY A 1 81 ? 3.060 7.748 10.134 1.00 35.62 81 GLY A N 1
ATOM 648 C CA . GLY A 1 81 ? 3.412 8.770 9.145 1.00 35.62 81 GLY A CA 1
ATOM 649 C C . GLY A 1 81 ? 3.005 8.482 7.701 1.00 35.62 81 GLY A C 1
ATOM 650 O O . GLY A 1 81 ? 3.492 9.167 6.808 1.00 35.62 81 GLY A O 1
ATOM 651 N N . PHE A 1 82 ? 2.146 7.490 7.454 1.00 37.97 82 PHE A N 1
ATOM 652 C CA . PHE A 1 82 ? 1.622 7.197 6.117 1.00 37.97 82 PHE A CA 1
ATOM 653 C C . PHE A 1 82 ? 0.113 6.943 6.167 1.00 37.97 82 PHE A C 1
ATOM 655 O O . PHE A 1 82 ? -0.359 5.870 5.809 1.00 37.97 82 PHE A O 1
ATOM 662 N N . ILE A 1 83 ? -0.612 7.942 6.673 1.00 34.19 83 ILE A N 1
ATOM 663 C CA . ILE A 1 83 ? -1.952 8.355 6.235 1.00 34.19 83 ILE A CA 1
ATOM 664 C C . ILE A 1 83 ? -1.914 9.882 6.232 1.00 34.19 83 ILE A C 1
ATOM 666 O O . ILE A 1 83 ? -1.381 10.426 7.228 1.00 34.19 83 ILE A O 1
#

Nearest PDB structures (foldseek):
  8rof-assembly1_B  TM=3.817E-01  e=5.288E+00  Homo sapiens
  6sgb-assembly1_F8  TM=2.853E-01  e=8.415E+00  Trypanosoma brucei brucei